Protein AF-A0A662N6S8-F1 (afdb_monomer_lite)

Foldseek 3Di:
DDPVVVVVVVVVVVCVVVLVVVCVVVVVVSLVVLLVVLQVQLVVCVVVVNNLSSLLSVLVSLVSVLVVLVVDPDLVSQLVSLVVLLVSLVVQCVVQDPPPDPSSVSSNVSSVCSNVVSVVSNVVSVCCVVCVVVVVD

pLDDT: mean 79.32, std 10.27, range [41.16, 92.0]

Secondary structure (DSSP, 8-state):
--HHHHHHHHHHHHHHHHHHHHHHHSTTHHHHHHHHHHHHHHHHHHHTT-HHHHHHHHHHHHHHHHHHHTT---HHHHHHHHHHHHHHHHHHHHHS-SS--HHHHHHHHHHHHHHHHHHHHHHHHHHHHH-GGGG--

Radius of gyration: 17.8 Å; chains: 1; bounding box: 41×36×49 Å

Structure (mmCIF, N/CA/C/O backbone):
data_AF-A0A662N6S8-F1
#
_entry.id   AF-A0A662N6S8-F1
#
loop_
_atom_site.group_PDB
_atom_site.id
_atom_site.type_symbol
_atom_site.label_atom_id
_atom_site.label_alt_id
_atom_site.label_comp_id
_atom_site.label_asym_id
_atom_site.label_entity_id
_atom_site.label_seq_id
_atom_site.pdbx_PD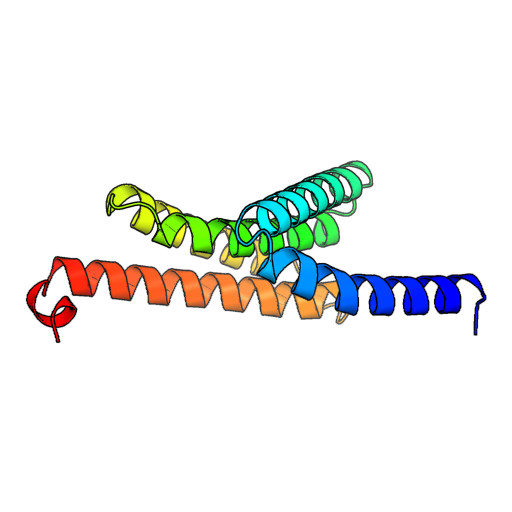B_ins_code
_atom_site.Cartn_x
_atom_site.Cartn_y
_atom_site.Cartn_z
_atom_site.occupancy
_atom_site.B_iso_or_equiv
_atom_site.auth_seq_id
_atom_site.auth_comp_id
_atom_site.auth_asym_id
_atom_site.auth_atom_id
_atom_site.pdbx_PDB_model_num
ATOM 1 N N . MET A 1 1 ? 22.923 16.941 -15.638 1.00 55.00 1 MET A N 1
ATOM 2 C CA . MET A 1 1 ? 21.608 16.570 -15.076 1.00 55.00 1 MET A CA 1
ATOM 3 C C . MET A 1 1 ? 20.595 16.820 -16.173 1.00 55.00 1 MET A C 1
ATOM 5 O O . MET A 1 1 ? 20.595 17.916 -16.716 1.00 55.00 1 MET A O 1
ATOM 9 N N . ASP A 1 2 ? 19.865 15.791 -16.589 1.00 77.75 2 ASP A N 1
ATOM 10 C CA . ASP A 1 2 ? 18.963 15.858 -17.742 1.00 77.75 2 ASP A CA 1
ATOM 11 C C . ASP A 1 2 ? 17.835 16.876 -17.490 1.00 77.75 2 ASP A C 1
ATOM 13 O O . ASP A 1 2 ? 17.310 16.941 -16.374 1.00 77.75 2 ASP A O 1
ATOM 17 N N . ILE A 1 3 ? 17.462 17.687 -18.485 1.00 80.75 3 ILE A N 1
ATOM 18 C CA . ILE A 1 3 ? 16.492 18.787 -18.296 1.00 80.75 3 ILE A CA 1
ATOM 19 C C . ILE A 1 3 ? 15.129 18.235 -17.857 1.00 80.75 3 ILE A C 1
ATOM 21 O O . ILE A 1 3 ? 14.445 18.818 -17.017 1.00 80.75 3 ILE A O 1
ATOM 25 N N . TYR A 1 4 ? 14.794 17.041 -18.347 1.00 71.94 4 TYR A N 1
ATOM 26 C CA . TYR A 1 4 ? 13.603 16.293 -17.965 1.00 71.94 4 TYR A CA 1
ATOM 27 C C . TYR A 1 4 ? 13.634 15.862 -16.499 1.00 71.94 4 TYR A C 1
ATOM 29 O O . TYR A 1 4 ? 12.611 15.914 -15.820 1.00 71.94 4 TYR A O 1
ATOM 37 N N . PHE A 1 5 ? 14.808 15.489 -15.987 1.00 71.81 5 PHE A N 1
ATOM 38 C CA . PHE A 1 5 ? 14.981 15.112 -14.588 1.00 71.81 5 PHE A CA 1
ATOM 39 C C . PHE A 1 5 ? 14.832 16.327 -13.664 1.00 71.81 5 PHE A C 1
ATOM 41 O O . PHE A 1 5 ? 14.193 16.237 -12.619 1.00 71.81 5 PHE A O 1
ATOM 48 N N . PHE A 1 6 ? 15.354 17.488 -14.073 1.00 76.94 6 PHE A N 1
ATOM 49 C CA . PHE A 1 6 ? 15.176 18.737 -13.331 1.00 76.94 6 PHE A CA 1
ATOM 50 C C . PHE A 1 6 ? 13.704 19.171 -13.286 1.00 76.94 6 PHE A C 1
ATOM 52 O O . PHE A 1 6 ? 13.182 19.468 -12.213 1.00 76.94 6 PHE A O 1
ATOM 59 N N . VAL A 1 7 ? 13.003 19.134 -14.424 1.00 74.31 7 VAL A N 1
ATOM 60 C CA . VAL A 1 7 ? 11.568 19.457 -14.492 1.00 74.31 7 VAL A CA 1
ATOM 61 C C . VAL A 1 7 ? 10.738 18.480 -13.655 1.00 74.31 7 VAL A C 1
ATOM 63 O O . VAL A 1 7 ? 9.861 18.914 -12.909 1.00 74.31 7 VAL A O 1
ATOM 66 N N . ALA A 1 8 ? 11.036 17.179 -13.710 1.00 71.12 8 ALA A N 1
ATOM 67 C CA . ALA A 1 8 ? 10.363 16.176 -12.886 1.00 71.12 8 ALA A CA 1
ATOM 68 C C . ALA A 1 8 ? 10.575 16.423 -11.384 1.00 71.12 8 ALA A C 1
ATOM 70 O O . ALA A 1 8 ? 9.634 16.294 -10.604 1.00 71.12 8 ALA A O 1
ATOM 71 N N . LEU A 1 9 ? 11.780 16.833 -10.980 1.00 74.19 9 LEU A N 1
ATOM 72 C CA . LEU A 1 9 ? 12.100 17.145 -9.589 1.00 74.19 9 LEU A CA 1
ATOM 73 C C . LEU A 1 9 ? 11.360 18.398 -9.102 1.00 74.19 9 LEU A C 1
ATOM 75 O O . LEU A 1 9 ? 10.768 18.378 -8.025 1.00 74.19 9 LEU A O 1
ATOM 79 N N . VAL A 1 10 ? 11.313 19.460 -9.913 1.00 76.88 10 VAL A N 1
ATOM 80 C CA . VAL A 1 10 ? 10.537 20.674 -9.603 1.00 76.88 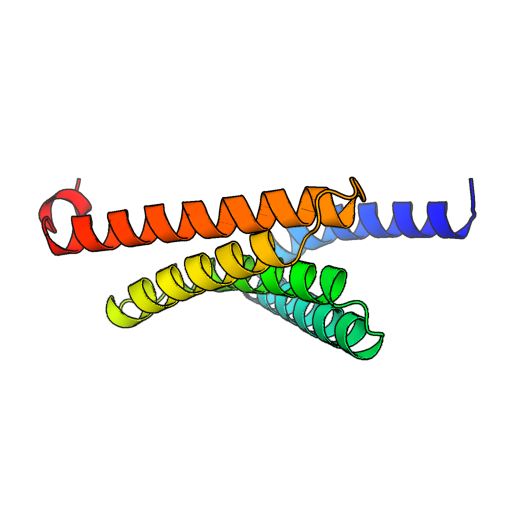10 VAL A CA 1
ATOM 81 C C . VAL A 1 10 ? 9.045 20.352 -9.491 1.00 76.88 10 VAL A C 1
ATOM 83 O O . VAL A 1 10 ? 8.391 20.790 -8.546 1.00 76.88 10 VAL A O 1
ATOM 86 N N . MET A 1 11 ? 8.511 19.534 -10.401 1.00 72.00 11 MET A N 1
ATOM 87 C CA . MET A 1 11 ? 7.123 19.071 -10.344 1.00 72.00 11 MET A CA 1
ATOM 88 C C . MET A 1 11 ? 6.850 18.234 -9.091 1.00 72.00 11 MET A C 1
ATOM 90 O O . MET A 1 11 ? 5.847 18.466 -8.424 1.00 72.00 11 MET A O 1
ATOM 94 N N . ALA A 1 12 ? 7.744 17.314 -8.722 1.00 70.75 12 ALA A N 1
ATOM 95 C CA . ALA A 1 12 ? 7.601 16.501 -7.515 1.00 70.75 12 ALA A CA 1
ATOM 96 C C . ALA A 1 12 ? 7.584 17.361 -6.241 1.00 70.75 12 ALA A C 1
ATOM 98 O O . ALA A 1 12 ? 6.754 17.134 -5.362 1.00 70.75 12 ALA A O 1
ATOM 99 N N . VAL A 1 13 ? 8.440 18.386 -6.162 1.00 73.75 13 VAL A N 1
ATOM 100 C CA . VAL A 1 13 ? 8.462 19.339 -5.040 1.00 73.75 13 VAL A CA 1
ATOM 101 C C . VAL A 1 13 ? 7.185 20.177 -5.003 1.00 73.75 13 VAL A C 1
ATOM 103 O O . VAL A 1 13 ? 6.574 20.319 -3.945 1.00 73.75 13 VAL A O 1
ATOM 106 N N . LEU A 1 14 ? 6.737 20.697 -6.149 1.00 72.44 14 LEU A N 1
ATOM 107 C CA . LEU A 1 14 ? 5.502 21.477 -6.232 1.00 72.44 14 LEU A CA 1
ATOM 108 C C . LEU A 1 14 ? 4.289 20.649 -5.809 1.00 72.44 14 LEU A C 1
ATOM 110 O O . LEU A 1 14 ? 3.501 21.118 -4.988 1.00 72.44 14 LEU A O 1
ATOM 114 N N . ILE A 1 15 ? 4.174 19.415 -6.305 1.00 72.81 15 ILE A N 1
ATOM 115 C CA . ILE A 1 15 ? 3.130 18.455 -5.926 1.00 72.81 15 ILE A CA 1
ATOM 116 C C . ILE A 1 15 ? 3.218 18.148 -4.426 1.00 72.81 15 ILE A C 1
ATOM 118 O O . ILE A 1 15 ? 2.210 18.229 -3.727 1.00 72.81 15 ILE A O 1
ATOM 122 N N . GLY A 1 16 ? 4.421 17.882 -3.910 1.00 68.88 16 GLY A N 1
ATOM 123 C CA . GLY A 1 16 ? 4.665 17.620 -2.492 1.00 68.88 16 GLY A CA 1
ATOM 124 C C . GLY A 1 16 ? 4.293 18.783 -1.567 1.00 68.88 16 GLY A C 1
ATOM 125 O O . GLY A 1 16 ? 3.945 18.546 -0.418 1.00 68.88 16 GLY A O 1
ATOM 126 N N . LEU A 1 17 ? 4.305 20.027 -2.053 1.00 73.12 17 LEU A N 1
ATOM 127 C CA . LEU A 1 17 ? 3.893 21.213 -1.290 1.00 73.12 17 LEU A CA 1
ATOM 128 C C . LEU A 1 17 ? 2.402 21.547 -1.441 1.00 73.12 17 LEU A C 1
ATOM 130 O O . LEU A 1 17 ? 1.786 22.062 -0.504 1.00 73.12 17 LEU A O 1
ATOM 134 N N . THR A 1 18 ? 1.815 21.292 -2.613 1.00 67.12 18 THR A N 1
ATOM 135 C CA . THR A 1 18 ? 0.407 21.627 -2.890 1.00 67.12 18 THR A CA 1
ATOM 136 C C . THR A 1 18 ? -0.559 20.560 -2.412 1.00 67.12 18 THR A C 1
ATOM 138 O O . THR A 1 18 ? -1.604 20.916 -1.867 1.00 67.12 18 THR A O 1
ATOM 141 N N . ILE A 1 19 ? -0.227 19.274 -2.561 1.00 66.25 19 ILE A N 1
ATOM 142 C CA . ILE A 1 19 ? -1.111 18.177 -2.153 1.00 66.25 19 ILE A CA 1
ATOM 143 C C . ILE A 1 19 ? -1.437 18.215 -0.652 1.00 66.25 19 ILE A C 1
ATOM 145 O O . ILE A 1 19 ? -2.624 18.136 -0.339 1.00 66.25 19 ILE A O 1
ATOM 149 N N . PRO A 1 20 ? -0.483 18.416 0.280 1.00 62.56 20 PRO A N 1
ATOM 150 C CA . PRO A 1 20 ? -0.799 18.475 1.708 1.00 62.56 20 PRO A CA 1
ATOM 151 C C . PRO A 1 20 ? -1.773 19.606 2.050 1.00 62.56 20 PRO A C 1
ATOM 153 O O . PRO A 1 20 ? -2.760 19.380 2.742 1.00 62.56 20 PRO A O 1
ATOM 156 N N . LYS A 1 21 ? -1.570 20.802 1.481 1.00 66.94 21 LYS A N 1
ATOM 157 C CA . LYS A 1 21 ? -2.474 21.950 1.676 1.00 66.94 21 LYS A CA 1
ATOM 158 C C . LYS A 1 21 ? -3.859 21.715 1.067 1.00 66.94 21 LYS A C 1
ATOM 160 O O . LYS A 1 21 ? -4.866 22.167 1.611 1.00 66.94 21 LYS A O 1
ATOM 165 N N . LEU A 1 22 ? -3.934 21.004 -0.060 1.00 63.16 22 LEU A N 1
ATOM 166 C CA . LEU A 1 22 ? -5.211 20.597 -0.650 1.00 63.16 22 LEU A CA 1
ATOM 167 C C . LEU A 1 22 ? -5.919 19.543 0.212 1.00 63.16 22 LEU A C 1
ATOM 169 O O . LEU A 1 22 ? -7.137 19.609 0.367 1.00 63.16 22 LEU A O 1
ATOM 173 N N . MET A 1 23 ? -5.166 18.603 0.790 1.00 63.53 23 MET A N 1
ATOM 174 C CA . MET A 1 23 ? -5.672 17.588 1.717 1.00 63.53 23 MET A CA 1
ATOM 175 C C . MET A 1 23 ? -6.135 18.200 3.043 1.00 63.53 23 MET A C 1
ATOM 177 O O . MET A 1 23 ? -7.120 17.732 3.598 1.00 63.53 23 MET A O 1
ATOM 181 N N . GLU A 1 24 ? -5.517 19.275 3.531 1.00 65.50 24 GLU A N 1
ATOM 182 C CA . GLU A 1 24 ? -6.013 20.003 4.709 1.00 65.50 24 GLU A CA 1
ATOM 183 C C . GLU A 1 24 ? -7.389 20.633 4.458 1.00 65.50 24 GLU A C 1
ATOM 185 O O . GLU A 1 24 ? -8.274 20.563 5.311 1.00 65.50 24 GLU A O 1
ATOM 190 N N . LYS A 1 25 ? -7.602 21.209 3.268 1.00 65.75 25 LYS A N 1
ATOM 191 C CA . LYS A 1 25 ? -8.857 21.894 2.920 1.00 65.75 25 LYS A CA 1
ATOM 192 C C . LYS A 1 25 ? -9.966 20.941 2.452 1.00 65.75 25 LYS A C 1
ATOM 194 O O . LYS A 1 25 ? -11.140 21.200 2.700 1.00 65.75 25 LYS A O 1
ATOM 199 N N . TYR A 1 26 ? -9.604 19.837 1.797 1.00 65.94 26 TYR A N 1
ATOM 200 C CA . TYR A 1 26 ? -10.520 18.837 1.238 1.00 65.94 26 TYR A CA 1
ATOM 201 C C . TYR A 1 26 ? -10.082 17.420 1.628 1.00 65.94 26 TYR A C 1
ATOM 203 O O . TYR A 1 26 ? -9.750 16.605 0.764 1.00 65.94 26 TYR A O 1
ATOM 211 N N . LYS A 1 27 ? -10.107 17.122 2.934 1.00 65.88 27 LYS A N 1
ATOM 212 C CA . LYS A 1 27 ? -9.586 15.881 3.545 1.00 65.88 27 LYS A CA 1
ATOM 213 C C . LYS A 1 27 ? -9.925 14.602 2.777 1.00 65.88 27 LYS A C 1
ATOM 215 O O . LYS A 1 27 ? -9.043 13.793 2.507 1.00 65.88 27 LYS A O 1
ATOM 220 N N . TYR A 1 28 ? -11.180 14.448 2.361 1.00 68.94 28 TYR A N 1
ATOM 221 C CA . TYR A 1 28 ? -11.623 13.276 1.601 1.00 68.94 28 TYR A CA 1
ATOM 222 C C . TYR A 1 28 ? -11.481 13.446 0.081 1.00 68.94 28 TYR A C 1
ATOM 224 O O . TYR A 1 28 ? -11.112 12.499 -0.607 1.00 68.94 28 TYR A O 1
ATOM 232 N N . GLY A 1 29 ? -11.707 14.653 -0.450 1.00 70.69 29 GLY A N 1
ATOM 233 C CA . GLY A 1 29 ? -11.652 14.927 -1.892 1.00 70.69 29 GLY A CA 1
ATOM 234 C C . GLY A 1 29 ? -10.246 14.800 -2.484 1.00 70.69 29 GLY A C 1
ATOM 235 O O . GLY A 1 29 ? -10.067 14.146 -3.509 1.00 70.69 29 GLY A O 1
ATOM 236 N N . GLY A 1 30 ? -9.230 15.347 -1.807 1.00 72.56 30 GLY A N 1
ATOM 237 C CA . GLY A 1 30 ? -7.832 15.204 -2.232 1.00 72.56 30 GLY A CA 1
ATOM 238 C C . GLY A 1 30 ? -7.368 13.747 -2.207 1.00 72.56 30 GLY A C 1
ATOM 239 O O . GLY A 1 30 ? -6.630 13.302 -3.081 1.00 72.56 30 GLY A O 1
ATOM 240 N N . LYS A 1 31 ? -7.876 12.968 -1.252 1.00 74.38 31 LYS A N 1
ATOM 241 C CA . LYS A 1 31 ? -7.544 11.553 -1.120 1.00 74.38 31 LYS A CA 1
ATOM 242 C C . LYS A 1 31 ? -8.193 10.688 -2.204 1.00 74.38 31 LYS A C 1
ATOM 244 O O . LYS A 1 31 ? -7.519 9.845 -2.787 1.00 74.38 31 LYS A O 1
ATOM 249 N N . ILE A 1 32 ? -9.458 10.949 -2.540 1.00 79.62 32 ILE A N 1
ATOM 250 C CA . ILE A 1 32 ? -10.139 10.306 -3.676 1.00 79.62 32 ILE A CA 1
ATOM 251 C C . ILE A 1 32 ? -9.411 10.624 -4.991 1.00 79.62 32 ILE A C 1
ATOM 253 O O . ILE A 1 32 ? -9.228 9.735 -5.820 1.00 79.62 32 ILE A O 1
ATOM 257 N N . LEU A 1 33 ? -8.936 11.863 -5.167 1.00 81.38 33 LEU A N 1
ATOM 258 C CA . LEU A 1 33 ? -8.146 12.251 -6.337 1.00 81.38 33 LEU A CA 1
ATOM 259 C C . LEU A 1 33 ? -6.839 11.446 -6.442 1.00 81.38 33 LEU A C 1
ATOM 261 O O . LEU A 1 33 ? -6.513 10.949 -7.518 1.00 81.38 33 LEU A O 1
ATOM 265 N N . ILE A 1 34 ? -6.116 11.268 -5.332 1.00 82.25 34 ILE A N 1
ATOM 266 C CA . ILE A 1 34 ? -4.904 10.431 -5.291 1.00 82.25 34 ILE A CA 1
ATOM 267 C C . ILE A 1 34 ? -5.243 8.978 -5.638 1.00 82.25 34 ILE A C 1
ATOM 269 O O . ILE A 1 34 ? -4.561 8.374 -6.461 1.00 82.25 34 ILE A O 1
ATOM 273 N N . MET A 1 35 ? -6.322 8.424 -5.081 1.00 84.50 35 MET A N 1
ATOM 274 C CA . MET A 1 35 ? -6.763 7.063 -5.405 1.00 84.50 35 MET A CA 1
ATOM 275 C C . MET A 1 35 ? -7.105 6.902 -6.893 1.00 84.50 35 MET A C 1
ATOM 277 O O . MET A 1 35 ? -6.732 5.901 -7.505 1.00 84.50 35 MET A O 1
ATOM 281 N N . LEU A 1 36 ? -7.746 7.897 -7.513 1.00 85.31 36 LEU A N 1
ATOM 282 C CA . LEU A 1 36 ? -7.991 7.910 -8.958 1.00 85.31 36 LEU A CA 1
ATOM 283 C C . LEU A 1 36 ? -6.679 7.906 -9.755 1.00 85.31 36 LEU A C 1
ATOM 285 O O . LEU A 1 36 ? -6.528 7.104 -10.675 1.00 85.31 36 LEU A O 1
ATOM 289 N N . LEU A 1 37 ? -5.704 8.739 -9.378 1.00 87.12 37 LEU A N 1
ATOM 290 C CA . LEU A 1 37 ? -4.388 8.782 -10.028 1.00 87.12 37 LEU A CA 1
ATOM 291 C C . LEU A 1 37 ? -3.624 7.458 -9.896 1.00 87.12 37 LEU A C 1
ATOM 293 O O . LEU A 1 37 ? -3.013 7.003 -10.866 1.00 87.12 37 LEU A O 1
ATOM 297 N N . LEU A 1 38 ? -3.690 6.815 -8.729 1.00 88.25 38 LEU A N 1
ATOM 298 C CA . LEU A 1 38 ? -3.091 5.500 -8.489 1.00 88.25 38 LEU A CA 1
ATOM 299 C C . LEU A 1 38 ? -3.780 4.411 -9.317 1.00 88.25 38 LEU A C 1
ATOM 301 O O . LEU A 1 38 ? -3.103 3.571 -9.904 1.00 88.25 38 LEU A O 1
ATOM 305 N N . THR A 1 39 ? -5.108 4.467 -9.434 1.00 88.69 39 THR A N 1
ATOM 306 C CA . THR A 1 39 ? -5.890 3.537 -10.264 1.00 88.69 39 THR A CA 1
ATOM 307 C C . THR A 1 39 ? -5.495 3.660 -11.736 1.00 88.69 39 THR A C 1
ATOM 309 O O . THR A 1 39 ? -5.192 2.661 -12.386 1.00 88.69 39 THR A O 1
ATOM 312 N N . VAL A 1 40 ? -5.430 4.889 -12.259 1.00 89.69 40 VAL A N 1
ATOM 313 C CA . VAL A 1 40 ? -5.005 5.150 -13.644 1.00 89.69 40 VAL A CA 1
ATOM 314 C C . VAL A 1 40 ? -3.565 4.691 -13.870 1.00 89.69 40 VAL A C 1
ATOM 316 O O . VAL A 1 40 ? -3.286 4.044 -14.879 1.00 89.69 40 VAL A O 1
ATOM 319 N N . SER A 1 41 ? -2.665 4.968 -12.923 1.00 88.62 41 SER A N 1
ATOM 320 C CA . SER A 1 41 ? -1.267 4.524 -12.982 1.00 88.62 41 SER A CA 1
ATOM 321 C C . SER A 1 41 ? -1.166 3.000 -13.013 1.00 88.62 41 SER A C 1
ATOM 323 O O . SER A 1 41 ? -0.526 2.452 -13.908 1.00 88.62 41 SER A O 1
ATOM 325 N N . SER A 1 42 ? -1.858 2.302 -12.110 1.00 89.38 42 SER A N 1
ATOM 326 C CA . SER A 1 42 ? -1.870 0.836 -12.062 1.00 89.38 42 SER A CA 1
ATOM 327 C C . SER A 1 42 ? -2.345 0.230 -13.391 1.00 89.38 42 SER A C 1
ATOM 329 O O . SER A 1 42 ? -1.651 -0.604 -13.974 1.00 89.38 42 SER A O 1
ATOM 331 N N . ILE A 1 43 ? -3.454 0.731 -13.949 1.00 90.69 43 ILE A N 1
ATOM 332 C CA . ILE A 1 43 ? -3.986 0.278 -15.247 1.00 90.69 43 ILE A CA 1
ATOM 333 C C . ILE A 1 43 ? -3.004 0.564 -16.392 1.00 90.69 43 ILE A C 1
ATOM 335 O O . ILE A 1 43 ? -2.853 -0.249 -17.308 1.00 90.69 43 ILE A O 1
ATOM 339 N N . TYR A 1 44 ? -2.336 1.718 -16.367 1.00 92.00 44 TYR A N 1
ATOM 340 C CA . TYR A 1 44 ? -1.367 2.098 -17.390 1.00 92.00 44 TYR A CA 1
ATOM 341 C C . TYR A 1 44 ? -0.154 1.162 -17.414 1.00 92.00 44 TYR A C 1
ATOM 343 O O . TYR A 1 44 ? 0.211 0.669 -18.483 1.00 92.00 44 TYR 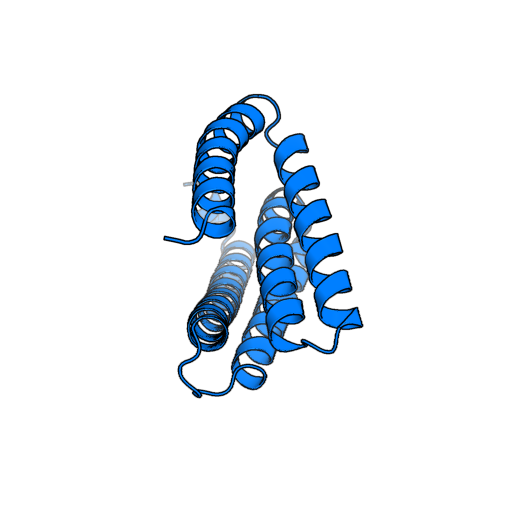A O 1
ATOM 351 N N . TYR A 1 45 ? 0.441 0.876 -16.252 1.00 89.31 45 TYR A N 1
ATOM 352 C CA . TYR A 1 45 ? 1.566 -0.059 -16.153 1.00 89.31 45 TYR A CA 1
ATOM 353 C C . TYR A 1 45 ? 1.148 -1.492 -16.492 1.00 89.31 45 TYR A C 1
ATOM 355 O O . TYR A 1 45 ? 1.874 -2.182 -17.210 1.00 89.31 45 TYR A O 1
ATOM 363 N N . TRP A 1 46 ? -0.067 -1.896 -16.105 1.00 90.06 46 TRP A N 1
ATOM 364 C CA . TRP A 1 46 ? -0.626 -3.193 -16.480 1.00 90.06 46 TRP A CA 1
ATOM 365 C C . TRP A 1 46 ? -0.726 -3.347 -18.001 1.00 90.06 46 TRP A C 1
ATOM 367 O O . TRP A 1 46 ? -0.249 -4.330 -18.564 1.00 90.06 46 TRP A O 1
ATOM 377 N N . LYS A 1 47 ? -1.276 -2.341 -18.696 1.00 91.00 47 LYS A N 1
ATOM 378 C CA . LYS A 1 47 ? -1.362 -2.333 -20.168 1.00 91.00 47 LYS A CA 1
ATOM 379 C C . LYS A 1 47 ? 0.002 -2.378 -20.857 1.00 91.00 47 LYS A C 1
ATOM 381 O O . LYS A 1 47 ? 0.088 -2.870 -21.977 1.00 91.00 47 LYS A O 1
ATOM 386 N N . LYS A 1 48 ? 1.051 -1.865 -20.214 1.00 90.50 48 LYS A N 1
ATOM 387 C CA . LYS A 1 48 ? 2.430 -1.926 -20.719 1.00 90.50 48 LYS A CA 1
ATOM 388 C C . LYS A 1 48 ? 3.128 -3.263 -20.457 1.00 90.50 48 LYS A C 1
ATOM 390 O O . LYS A 1 48 ? 4.252 -3.437 -20.916 1.00 90.50 48 LYS A O 1
ATOM 395 N N . GLY A 1 49 ? 2.487 -4.186 -19.740 1.00 88.06 49 GLY A N 1
ATOM 396 C CA . GLY A 1 49 ? 3.077 -5.464 -19.344 1.00 88.06 49 GLY A CA 1
ATOM 397 C C . GLY A 1 49 ? 4.031 -5.365 -18.150 1.00 88.06 49 GLY A C 1
ATOM 398 O O . GLY A 1 49 ? 4.657 -6.360 -17.795 1.00 88.06 49 GLY A O 1
ATOM 399 N N . ASP A 1 50 ? 4.135 -4.198 -17.505 1.00 87.62 50 ASP A N 1
ATOM 400 C CA . ASP A 1 50 ? 4.930 -4.022 -16.288 1.00 87.62 50 ASP A CA 1
ATOM 401 C C . ASP A 1 50 ? 4.078 -4.354 -15.058 1.00 87.62 50 ASP A C 1
ATOM 403 O O . ASP A 1 50 ? 3.523 -3.484 -14.380 1.00 87.62 50 ASP A O 1
ATOM 407 N N . VAL A 1 51 ? 3.943 -5.658 -14.812 1.00 86.88 51 VAL A N 1
ATOM 408 C CA . VAL A 1 51 ? 3.101 -6.214 -13.745 1.00 86.88 51 VAL A CA 1
ATOM 409 C C . VAL A 1 51 ? 3.581 -5.774 -12.360 1.00 86.88 51 VAL A C 1
ATOM 411 O O . VAL A 1 51 ? 2.755 -5.517 -11.489 1.00 86.88 51 VAL A O 1
ATOM 414 N N . LYS A 1 52 ? 4.897 -5.627 -12.160 1.00 87.00 52 LYS A N 1
ATOM 415 C CA . LYS A 1 52 ? 5.482 -5.234 -10.871 1.00 87.00 52 LYS A CA 1
ATOM 416 C C . LYS A 1 52 ? 5.113 -3.803 -10.507 1.00 87.00 52 LYS A C 1
ATOM 418 O O . LYS A 1 52 ? 4.565 -3.565 -9.436 1.00 87.00 52 LYS A O 1
ATOM 423 N N . SER A 1 53 ? 5.343 -2.858 -11.418 1.00 85.94 53 SER A N 1
ATOM 424 C CA . SER A 1 53 ? 4.956 -1.464 -11.183 1.00 85.94 53 SER A CA 1
ATOM 425 C C . SER A 1 53 ? 3.438 -1.329 -11.049 1.00 85.94 53 SER A C 1
ATOM 427 O O . SER A 1 53 ? 2.957 -0.607 -10.178 1.00 85.94 53 SER A O 1
ATOM 429 N N . ALA A 1 54 ? 2.666 -2.057 -11.864 1.00 87.31 54 ALA A N 1
ATOM 430 C CA . ALA A 1 54 ? 1.207 -2.061 -11.774 1.00 87.31 54 ALA A CA 1
ATOM 431 C C . ALA A 1 54 ? 0.706 -2.526 -10.399 1.00 87.31 54 ALA A C 1
ATOM 433 O O . ALA A 1 54 ? -0.210 -1.909 -9.843 1.00 87.31 54 ALA A O 1
ATOM 434 N N . PHE A 1 55 ? 1.321 -3.580 -9.856 1.00 88.25 55 PHE A N 1
ATOM 435 C CA . PHE A 1 55 ? 0.999 -4.114 -8.540 1.00 88.25 55 PHE A CA 1
ATOM 436 C C . PHE A 1 55 ? 1.405 -3.151 -7.422 1.00 88.25 55 PHE A C 1
ATOM 438 O O . PHE A 1 55 ? 0.603 -2.917 -6.528 1.00 88.25 55 PHE A O 1
ATOM 445 N N . LEU A 1 56 ? 2.557 -2.484 -7.525 1.00 87.50 56 LEU A N 1
ATOM 446 C CA . LEU A 1 56 ? 2.989 -1.485 -6.540 1.00 87.50 56 LEU A CA 1
ATOM 447 C C . LEU A 1 56 ? 1.974 -0.341 -6.406 1.00 87.50 56 LEU A C 1
ATOM 449 O O . LEU A 1 56 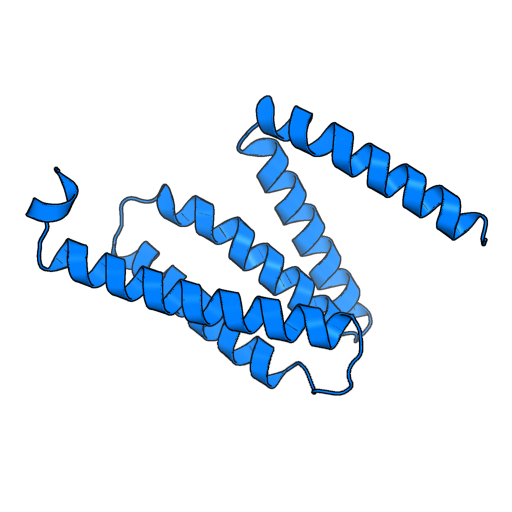? 1.587 0.043 -5.303 1.00 87.50 56 LEU A O 1
ATOM 453 N N . PHE A 1 57 ? 1.490 0.193 -7.531 1.00 87.62 57 PHE A N 1
ATOM 454 C CA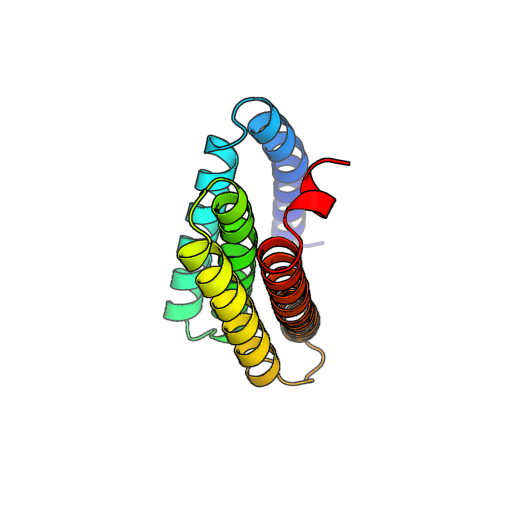 . PHE A 1 57 ? 0.450 1.227 -7.501 1.00 87.62 57 PHE A CA 1
ATOM 455 C C . PHE A 1 57 ? -0.876 0.704 -6.946 1.00 87.62 57 PHE A C 1
ATOM 457 O O . PHE A 1 57 ? -1.587 1.443 -6.261 1.00 87.62 57 PHE A O 1
ATOM 464 N N . PHE A 1 58 ? -1.200 -0.561 -7.211 1.00 87.38 58 PHE A N 1
ATOM 465 C CA . PHE A 1 58 ? -2.371 -1.217 -6.642 1.00 87.38 58 PHE A CA 1
ATOM 466 C C . PHE A 1 58 ? -2.244 -1.405 -5.120 1.00 87.38 58 PHE A C 1
ATOM 468 O O . PHE A 1 58 ? -3.192 -1.131 -4.392 1.00 87.38 58 PHE A O 1
ATOM 475 N N . GLU A 1 59 ? -1.073 -1.775 -4.609 1.00 87.44 59 GLU A N 1
ATOM 476 C CA . GLU A 1 59 ? -0.802 -1.890 -3.172 1.00 87.44 59 GLU A CA 1
ATOM 477 C C . GLU A 1 59 ? -0.989 -0.556 -2.446 1.00 87.44 59 GLU A C 1
ATOM 479 O O . GLU A 1 59 ? -1.672 -0.488 -1.422 1.00 87.44 59 GLU A O 1
ATOM 484 N N . ILE A 1 60 ? -0.455 0.529 -3.014 1.00 86.94 60 ILE A N 1
ATOM 485 C CA . ILE A 1 60 ? -0.622 1.882 -2.466 1.00 86.94 60 ILE A CA 1
ATOM 486 C C . ILE A 1 60 ? -2.102 2.300 -2.499 1.00 86.94 60 ILE A C 1
ATOM 488 O O . ILE A 1 60 ? -2.593 2.942 -1.564 1.00 86.94 60 ILE A O 1
ATOM 492 N N . LEU A 1 61 ? -2.836 1.923 -3.552 1.00 88.19 61 LEU A N 1
ATOM 493 C CA . LEU A 1 61 ? -4.273 2.171 -3.665 1.00 88.19 61 LEU A CA 1
ATOM 494 C C . LEU A 1 61 ? -5.056 1.443 -2.564 1.00 88.19 61 LEU A C 1
ATOM 496 O O . LEU A 1 61 ? -5.888 2.065 -1.901 1.00 88.19 61 LEU A O 1
ATOM 500 N N . VAL A 1 62 ? -4.777 0.154 -2.353 1.00 88.00 62 VAL A N 1
ATOM 501 C CA . VAL A 1 62 ? -5.419 -0.669 -1.316 1.00 88.00 62 VAL A CA 1
ATOM 502 C C . VAL A 1 62 ? -5.120 -0.108 0.074 1.00 88.00 62 VAL A C 1
ATOM 504 O O . VAL A 1 62 ? -6.049 0.079 0.859 1.00 88.00 62 VAL A O 1
ATOM 507 N N . TRP A 1 63 ? -3.861 0.250 0.351 1.00 87.44 63 TRP A N 1
ATOM 508 C CA . TRP A 1 63 ? -3.468 0.915 1.598 1.00 87.44 63 TRP A CA 1
ATOM 509 C C . TRP A 1 63 ? -4.283 2.193 1.833 1.00 87.44 63 TRP A C 1
ATOM 511 O O . TRP A 1 63 ? -4.896 2.386 2.882 1.00 87.44 63 TRP A O 1
ATOM 521 N N . SER A 1 64 ? -4.337 3.060 0.821 1.00 83.69 64 SER A N 1
ATOM 522 C CA . SER A 1 64 ? -5.034 4.348 0.899 1.00 83.69 64 SER A CA 1
ATOM 523 C C . SER A 1 64 ? -6.543 4.184 1.107 1.00 83.69 64 SER A C 1
ATOM 525 O O . SER A 1 64 ? -7.163 4.974 1.830 1.00 83.69 64 SER A O 1
ATOM 527 N N . GLY A 1 65 ? -7.130 3.157 0.485 1.00 82.50 65 GLY A N 1
ATOM 528 C CA . GLY A 1 65 ? -8.536 2.789 0.624 1.00 82.50 65 GLY A CA 1
ATOM 529 C C . GLY A 1 65 ? -8.880 2.251 2.011 1.00 82.50 65 GLY A C 1
ATOM 530 O O . GLY A 1 65 ? -9.968 2.514 2.519 1.00 82.50 65 GLY A O 1
ATOM 531 N N . PHE A 1 66 ? -7.944 1.564 2.663 1.00 82.44 66 PHE A N 1
ATOM 532 C CA . PHE A 1 66 ? -8.182 0.928 3.953 1.00 82.44 66 PHE A CA 1
ATOM 533 C C . PHE A 1 66 ? -8.538 1.909 5.074 1.00 82.44 66 PHE A C 1
ATOM 535 O O . PHE A 1 66 ? -9.399 1.637 5.903 1.00 82.44 66 PHE A O 1
ATOM 542 N N . GLU A 1 67 ? -7.958 3.103 5.072 1.00 76.06 67 GLU A N 1
ATOM 543 C CA . GLU A 1 67 ? -8.325 4.160 6.022 1.00 76.06 67 GLU A CA 1
ATOM 544 C C . GLU A 1 67 ? -9.817 4.556 5.949 1.00 76.06 67 GLU A C 1
ATOM 546 O O . GLU A 1 67 ? -10.375 5.011 6.945 1.00 76.06 67 GLU A O 1
ATOM 551 N N . PHE A 1 68 ? -10.491 4.369 4.804 1.00 77.56 68 PHE A N 1
ATOM 552 C CA . PHE A 1 68 ? -11.940 4.592 4.700 1.00 77.56 68 PHE A CA 1
ATOM 553 C C . PHE A 1 68 ? -12.753 3.461 5.335 1.00 77.56 68 PHE A C 1
ATOM 555 O O . PHE A 1 68 ? -13.882 3.688 5.758 1.00 77.56 68 PHE A O 1
ATOM 562 N N . VAL A 1 69 ? -12.181 2.263 5.468 1.00 77.69 69 VAL A N 1
ATOM 563 C CA . VAL A 1 69 ? -12.821 1.134 6.157 1.00 77.69 69 VAL A CA 1
ATOM 564 C C . VAL A 1 69 ? -12.984 1.425 7.650 1.00 77.69 69 VAL A C 1
ATOM 566 O O . VAL A 1 69 ? -13.955 0.985 8.261 1.00 77.69 69 VAL A O 1
ATOM 569 N N . GLY A 1 70 ? -12.093 2.238 8.229 1.00 67.44 70 GLY A N 1
ATOM 570 C CA . GLY A 1 70 ? -12.240 2.737 9.598 1.00 67.44 70 GLY A CA 1
ATOM 571 C C . GLY A 1 70 ? -13.513 3.564 9.827 1.00 67.44 70 GLY A C 1
ATOM 572 O O . GLY A 1 70 ? -13.995 3.607 10.954 1.00 67.44 70 GLY A O 1
ATOM 573 N N . LEU A 1 71 ? -14.079 4.169 8.774 1.00 69.25 71 LEU A N 1
ATOM 574 C CA . LEU A 1 71 ? -15.319 4.956 8.839 1.00 69.25 71 LEU A CA 1
ATOM 575 C C . LEU A 1 71 ? -16.589 4.098 8.766 1.00 69.25 71 LEU A C 1
ATOM 577 O O . LEU A 1 71 ? -17.679 4.610 8.998 1.00 69.25 71 LEU A O 1
ATOM 581 N N . LEU A 1 72 ? -16.468 2.817 8.413 1.00 74.44 72 LEU A N 1
ATOM 582 C CA . LEU A 1 72 ? -17.600 1.898 8.358 1.00 74.44 72 LEU A CA 1
ATOM 583 C C . LEU A 1 72 ? -17.840 1.306 9.749 1.00 74.44 72 LEU A C 1
ATOM 585 O O . LEU A 1 72 ? -16.891 1.018 10.471 1.00 74.44 72 LEU A O 1
ATOM 589 N N . GLU A 1 73 ? -19.093 1.097 10.143 1.00 65.62 73 GLU A N 1
ATOM 590 C CA . GLU A 1 73 ? -19.417 0.512 11.456 1.00 65.62 73 GLU A CA 1
ATOM 591 C C . GLU A 1 73 ? -19.412 -1.025 11.430 1.00 65.62 73 GLU A C 1
ATOM 593 O O . GLU A 1 73 ? -19.184 -1.680 12.447 1.00 65.62 73 GLU A O 1
ATOM 598 N N . GLU A 1 74 ? -19.582 -1.627 10.253 1.00 80.19 74 GLU A N 1
ATOM 599 C CA . GLU A 1 74 ? -19.773 -3.068 10.121 1.00 80.19 74 GLU A CA 1
ATOM 600 C C . GLU A 1 74 ? -18.479 -3.870 10.316 1.00 80.19 74 GLU A C 1
ATOM 602 O O . GLU A 1 74 ? -17.557 -3.854 9.496 1.00 80.19 74 GLU A O 1
ATOM 607 N N . TRP A 1 75 ? -18.450 -4.676 11.380 1.00 76.06 75 TRP A N 1
ATOM 608 C CA . TRP A 1 75 ? -17.344 -5.590 11.691 1.00 76.06 75 TRP A CA 1
ATOM 609 C C . TRP A 1 75 ? -17.026 -6.572 10.549 1.00 76.06 75 TRP A C 1
ATOM 611 O O . TRP A 1 75 ? -15.860 -6.897 10.304 1.00 76.06 75 TRP A O 1
ATOM 621 N N . GLY A 1 76 ? -18.051 -7.027 9.819 1.00 78.31 76 GLY A N 1
ATOM 622 C CA . GLY A 1 76 ? -17.890 -7.898 8.650 1.00 78.31 76 GLY A CA 1
ATOM 623 C C . GLY A 1 76 ? -17.044 -7.252 7.552 1.00 78.31 76 GLY A C 1
ATOM 624 O O . GLY A 1 76 ? -16.123 -7.877 7.034 1.00 78.31 76 GLY A O 1
ATOM 625 N N . ILE A 1 77 ? -17.277 -5.970 7.264 1.00 81.12 77 ILE A N 1
ATOM 626 C CA . ILE A 1 77 ? -16.512 -5.237 6.251 1.00 81.12 77 ILE A CA 1
ATOM 627 C C . ILE A 1 77 ? -15.083 -4.969 6.737 1.00 81.12 77 ILE A C 1
ATOM 629 O O . ILE A 1 77 ? -14.133 -5.147 5.975 1.00 81.12 77 ILE A O 1
ATOM 633 N N . LYS A 1 78 ? -14.902 -4.617 8.017 1.00 83.12 78 LYS A N 1
ATOM 634 C CA . LYS A 1 78 ? -13.568 -4.392 8.605 1.00 83.12 78 LYS A CA 1
ATOM 635 C C . LYS A 1 78 ? -12.692 -5.644 8.553 1.00 83.12 78 LYS A C 1
ATOM 637 O O . LYS A 1 78 ? -11.528 -5.574 8.166 1.00 83.12 78 LYS A O 1
ATOM 642 N N . SER A 1 79 ? -13.255 -6.794 8.918 1.00 83.81 79 SER A N 1
ATOM 643 C CA . SER A 1 79 ? -12.544 -8.077 8.870 1.00 83.81 79 SER A CA 1
ATOM 644 C C . SER A 1 79 ? -12.237 -8.509 7.436 1.00 83.81 79 SER A C 1
ATOM 646 O O . SER A 1 79 ? -11.106 -8.908 7.162 1.00 83.81 79 SER A O 1
ATOM 648 N N . LEU A 1 80 ? -13.184 -8.350 6.505 1.00 86.44 80 LEU A N 1
ATOM 649 C CA . LEU A 1 80 ? -12.953 -8.613 5.083 1.00 86.44 80 LEU A CA 1
ATOM 650 C C . LEU A 1 80 ? -11.818 -7.741 4.533 1.00 86.44 80 LEU A C 1
ATOM 652 O O . LEU A 1 80 ? -10.923 -8.246 3.864 1.00 86.44 80 LEU A O 1
ATOM 656 N N . ALA A 1 81 ? -11.810 -6.448 4.852 1.00 84.88 81 ALA A N 1
ATOM 657 C CA . ALA A 1 81 ? -10.756 -5.542 4.418 1.00 84.88 81 ALA A CA 1
ATOM 658 C C . ALA A 1 81 ? -9.383 -5.935 4.981 1.00 84.88 81 ALA A C 1
ATOM 660 O O . ALA A 1 81 ? -8.384 -5.864 4.270 1.00 84.88 81 ALA A O 1
ATOM 661 N N . ALA A 1 82 ? -9.326 -6.387 6.236 1.00 86.06 82 ALA A N 1
ATOM 662 C CA . ALA A 1 82 ? -8.094 -6.886 6.840 1.00 86.06 82 ALA A CA 1
ATOM 663 C C . ALA A 1 82 ? -7.570 -8.127 6.101 1.00 86.06 82 ALA A C 1
ATOM 665 O O . ALA A 1 82 ? -6.381 -8.230 5.813 1.00 86.06 82 ALA A O 1
ATOM 666 N N . VAL A 1 83 ? -8.471 -9.044 5.735 1.00 89.00 83 VAL A N 1
ATOM 667 C CA . VAL A 1 83 ? -8.141 -10.220 4.917 1.00 89.00 83 VAL A CA 1
ATOM 668 C C . VAL A 1 83 ? -7.648 -9.803 3.531 1.00 89.00 83 VAL A C 1
ATOM 670 O O . VAL A 1 83 ? -6.676 -10.373 3.042 1.00 89.00 83 VAL A O 1
ATOM 673 N N . VAL A 1 84 ? -8.255 -8.784 2.916 1.00 89.81 84 VAL A N 1
ATOM 674 C CA . VAL A 1 84 ? -7.787 -8.227 1.638 1.00 89.81 84 VAL A CA 1
ATOM 675 C C . VAL A 1 84 ? -6.371 -7.666 1.773 1.00 89.81 84 VAL A C 1
ATOM 677 O O . VAL A 1 84 ? -5.536 -7.984 0.933 1.00 89.81 84 VAL A O 1
ATOM 680 N N . LEU A 1 85 ? -6.053 -6.912 2.831 1.00 89.31 85 LEU A N 1
ATOM 681 C CA . LEU A 1 85 ? -4.685 -6.428 3.071 1.00 89.31 85 LEU A CA 1
ATOM 682 C C . LEU A 1 85 ? -3.675 -7.576 3.178 1.00 89.31 85 LEU A C 1
ATOM 684 O O . LEU A 1 85 ? -2.612 -7.515 2.564 1.00 89.31 85 LEU A O 1
ATOM 688 N N . ILE A 1 86 ? -4.021 -8.631 3.924 1.00 89.25 86 ILE A N 1
ATOM 689 C CA . ILE A 1 86 ? -3.173 -9.819 4.079 1.00 89.25 86 ILE A CA 1
ATOM 690 C C . ILE A 1 86 ? -2.959 -10.502 2.728 1.00 89.25 86 ILE A C 1
ATOM 692 O O . ILE A 1 86 ? -1.825 -10.820 2.373 1.00 89.25 86 ILE A O 1
ATOM 696 N N . ALA A 1 87 ? -4.031 -10.716 1.964 1.00 89.31 87 ALA A N 1
ATOM 697 C CA . ALA A 1 87 ? -3.960 -11.358 0.659 1.00 89.31 87 ALA A CA 1
ATOM 698 C C . ALA A 1 87 ? -3.105 -10.542 -0.318 1.00 89.31 87 ALA A C 1
ATOM 700 O O . ALA A 1 87 ? -2.210 -11.092 -0.952 1.00 89.31 87 ALA A O 1
ATOM 701 N N . VAL A 1 88 ? -3.329 -9.228 -0.390 1.00 90.81 88 VAL A N 1
ATOM 702 C CA . VAL A 1 88 ? -2.573 -8.320 -1.261 1.00 90.81 88 VAL A CA 1
ATOM 703 C C . VAL A 1 88 ? -1.098 -8.280 -0.863 1.00 90.81 88 VAL A C 1
ATOM 705 O O . VAL A 1 88 ? -0.244 -8.464 -1.724 1.00 90.81 88 VAL A O 1
ATOM 708 N N . GLY A 1 89 ? -0.788 -8.140 0.428 1.00 88.12 89 GLY A N 1
ATOM 709 C CA . GLY A 1 89 ? 0.594 -8.154 0.911 1.00 88.12 89 GLY A CA 1
ATOM 710 C C . GLY A 1 89 ? 1.296 -9.495 0.676 1.00 88.12 89 GLY A C 1
ATOM 711 O O . GLY A 1 89 ? 2.453 -9.537 0.271 1.00 88.12 89 GLY A O 1
ATOM 712 N N . THR A 1 90 ? 0.593 -10.615 0.844 1.00 88.56 90 THR A N 1
ATOM 713 C CA . THR A 1 90 ? 1.169 -11.944 0.574 1.00 88.56 90 THR A CA 1
ATOM 714 C C . THR A 1 90 ? 1.447 -12.133 -0.917 1.00 88.56 90 THR A C 1
ATOM 716 O O . THR A 1 90 ? 2.526 -12.591 -1.288 1.00 88.56 90 THR A O 1
ATOM 719 N N . LEU A 1 91 ? 0.507 -11.730 -1.779 1.00 87.75 91 LEU A N 1
ATOM 720 C CA . LEU A 1 91 ? 0.677 -11.777 -3.232 1.00 87.75 91 LEU A CA 1
ATOM 721 C C . LEU A 1 91 ? 1.838 -10.889 -3.693 1.00 87.75 91 LEU A C 1
ATOM 723 O O . LEU A 1 91 ? 2.623 -11.316 -4.536 1.00 87.75 91 LEU A O 1
ATOM 727 N N . GLY A 1 92 ? 2.000 -9.706 -3.101 1.00 84.56 92 GLY A N 1
ATOM 728 C CA . GLY A 1 92 ? 3.113 -8.811 -3.406 1.00 84.56 92 GLY A CA 1
ATOM 729 C C . GLY A 1 92 ? 4.473 -9.424 -3.094 1.00 84.56 92 GLY A C 1
ATOM 730 O O . GLY A 1 92 ? 5.337 -9.462 -3.967 1.00 84.56 92 GLY A O 1
ATOM 731 N N . ILE A 1 93 ? 4.635 -10.037 -1.914 1.00 84.88 93 ILE A N 1
ATOM 732 C CA . ILE A 1 93 ? 5.878 -10.742 -1.550 1.00 84.88 93 ILE A CA 1
ATOM 733 C C . ILE A 1 93 ? 6.221 -11.834 -2.573 1.00 84.88 93 ILE A C 1
ATOM 735 O O . ILE A 1 93 ? 7.391 -12.031 -2.887 1.00 84.88 93 ILE A O 1
ATOM 739 N N . THR A 1 94 ? 5.218 -12.532 -3.115 1.00 83.62 94 THR A N 1
ATOM 740 C CA . THR A 1 94 ? 5.447 -13.565 -4.142 1.00 83.62 94 THR A CA 1
ATOM 741 C C . THR A 1 94 ? 5.724 -13.007 -5.538 1.00 83.62 94 THR A C 1
ATOM 743 O O . THR A 1 94 ? 6.261 -13.721 -6.381 1.00 83.62 94 THR A O 1
ATOM 746 N N . LEU A 1 95 ? 5.350 -11.753 -5.800 1.00 83.69 95 LEU A N 1
ATOM 747 C CA . LEU A 1 95 ? 5.476 -11.110 -7.106 1.00 83.69 95 L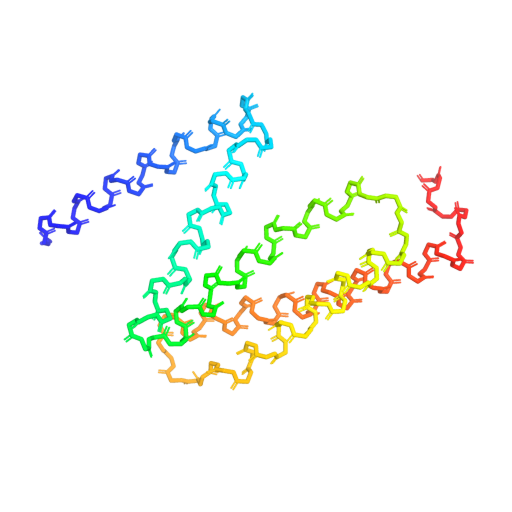EU A CA 1
ATOM 748 C C . LEU A 1 95 ? 6.841 -10.426 -7.295 1.00 83.69 95 LEU A C 1
ATOM 750 O O . LEU A 1 95 ? 7.374 -10.384 -8.409 1.00 83.69 95 LEU A O 1
ATOM 754 N N . TYR A 1 96 ? 7.404 -9.863 -6.226 1.00 81.44 96 TYR A N 1
ATOM 755 C CA . TYR A 1 96 ? 8.682 -9.158 -6.280 1.00 81.44 96 TYR A CA 1
ATOM 756 C C . TYR A 1 96 ? 9.854 -10.119 -6.042 1.00 81.44 96 TYR A C 1
ATOM 758 O O . TYR A 1 96 ? 10.091 -10.595 -4.936 1.00 81.44 96 TYR A O 1
ATOM 766 N N . ASP A 1 97 ? 10.629 -10.377 -7.095 1.00 68.69 97 ASP A N 1
ATOM 767 C CA . ASP A 1 97 ? 11.918 -11.069 -6.987 1.00 68.69 97 ASP A CA 1
ATOM 768 C C . ASP A 1 97 ? 12.958 -10.196 -6.260 1.00 68.69 97 ASP A C 1
ATOM 770 O O . ASP A 1 97 ? 13.053 -8.996 -6.515 1.00 68.69 97 ASP A O 1
ATOM 774 N N . PHE A 1 98 ? 13.860 -10.805 -5.481 1.00 63.06 98 PHE A N 1
ATOM 775 C CA . PHE A 1 98 ? 15.003 -10.140 -4.823 1.00 63.06 98 PHE A CA 1
ATOM 776 C C . PHE A 1 98 ? 16.110 -9.668 -5.794 1.00 63.06 98 PHE A C 1
ATOM 778 O O . PHE A 1 98 ? 17.295 -9.680 -5.464 1.00 63.06 98 PHE A O 1
ATOM 785 N N . ARG A 1 99 ? 15.764 -9.216 -7.006 1.00 60.19 99 ARG A N 1
ATOM 786 C CA . ARG A 1 99 ? 16.727 -8.699 -7.996 1.00 60.19 99 ARG A CA 1
ATOM 787 C C . ARG A 1 99 ? 17.284 -7.308 -7.653 1.00 60.19 99 ARG A C 1
ATOM 789 O O . ARG A 1 99 ? 17.976 -6.726 -8.482 1.00 60.19 99 ARG A O 1
ATOM 796 N N . LEU A 1 100 ? 17.030 -6.789 -6.445 1.00 63.44 100 LEU A N 1
ATOM 797 C CA . LEU A 1 100 ? 17.563 -5.519 -5.922 1.00 63.44 100 LEU A CA 1
ATOM 798 C C . LEU A 1 100 ? 17.239 -4.283 -6.787 1.00 63.44 100 LEU A C 1
ATOM 800 O O . LEU A 1 100 ? 17.901 -3.253 -6.660 1.00 63.44 100 LEU A O 1
ATOM 804 N N . THR A 1 101 ? 16.214 -4.331 -7.649 1.00 77.38 101 THR A N 1
ATOM 805 C CA . THR A 1 101 ? 15.732 -3.103 -8.298 1.00 77.38 101 THR A CA 1
ATOM 806 C C . THR A 1 101 ? 14.975 -2.243 -7.288 1.00 77.38 101 THR A C 1
ATOM 808 O O . THR A 1 101 ? 14.394 -2.754 -6.332 1.00 77.38 101 THR A O 1
ATOM 811 N N . LEU A 1 102 ? 14.972 -0.921 -7.484 1.00 73.06 102 LEU A N 1
ATOM 812 C CA . LEU A 1 102 ? 14.324 0.013 -6.554 1.00 73.06 102 LEU A CA 1
ATOM 813 C C . LEU A 1 102 ? 12.829 -0.321 -6.377 1.00 73.06 102 LEU A C 1
ATOM 815 O O . LEU A 1 102 ? 12.326 -0.288 -5.260 1.00 73.06 102 LEU A O 1
ATOM 819 N N . VAL A 1 103 ? 12.154 -0.737 -7.454 1.00 78.69 103 VAL A N 1
ATOM 820 C CA . VAL A 1 103 ? 10.753 -1.194 -7.435 1.00 78.69 103 VAL A CA 1
ATOM 821 C C . VAL A 1 103 ? 10.589 -2.494 -6.648 1.00 78.69 103 VAL A C 1
ATOM 823 O O . VAL A 1 103 ? 9.643 -2.599 -5.880 1.00 78.69 103 VAL A O 1
ATOM 826 N N . ASP A 1 104 ? 11.510 -3.452 -6.781 1.00 78.62 104 ASP A N 1
ATOM 827 C CA . ASP A 1 104 ? 11.449 -4.709 -6.024 1.00 78.62 104 ASP A CA 1
ATOM 828 C C . ASP A 1 104 ? 11.649 -4.469 -4.522 1.00 78.62 104 ASP A C 1
ATOM 830 O O . ASP A 1 104 ? 10.905 -5.005 -3.708 1.00 78.62 104 ASP A O 1
ATOM 834 N N . VAL A 1 105 ? 12.618 -3.630 -4.137 1.00 81.38 105 VAL A N 1
ATOM 835 C CA . VAL A 1 105 ? 12.874 -3.317 -2.721 1.00 81.38 105 VAL A CA 1
ATOM 836 C C . VAL A 1 105 ? 11.666 -2.614 -2.108 1.00 81.38 105 VAL A C 1
ATOM 838 O O . VAL A 1 105 ? 11.156 -3.054 -1.079 1.00 81.38 105 VAL A O 1
ATOM 841 N N . PHE A 1 106 ? 11.173 -1.551 -2.751 1.00 82.44 106 PHE A N 1
ATOM 842 C CA . PHE A 1 106 ? 9.984 -0.842 -2.273 1.00 82.44 106 PHE A CA 1
ATOM 843 C C . PHE A 1 106 ? 8.742 -1.734 -2.270 1.00 82.44 106 PHE A C 1
ATOM 845 O O . PHE A 1 106 ? 7.978 -1.682 -1.309 1.00 82.44 106 PHE A O 1
ATOM 852 N N . GLY A 1 107 ? 8.572 -2.565 -3.298 1.00 83.69 107 GLY A N 1
ATOM 853 C CA . GLY A 1 107 ? 7.501 -3.548 -3.401 1.00 83.69 107 GLY A CA 1
ATOM 854 C C . GLY A 1 107 ? 7.501 -4.498 -2.216 1.00 83.69 107 GLY A C 1
ATOM 855 O O . GLY A 1 107 ? 6.551 -4.494 -1.446 1.00 83.69 107 GLY A O 1
ATOM 856 N N . VAL A 1 108 ? 8.603 -5.215 -1.974 1.00 86.44 108 VAL A N 1
ATOM 857 C CA . VAL A 1 108 ? 8.715 -6.160 -0.849 1.00 86.44 108 VAL A CA 1
ATOM 858 C C . VAL A 1 108 ? 8.437 -5.487 0.498 1.00 86.44 108 VAL A C 1
ATOM 860 O O . VAL A 1 108 ? 7.707 -6.045 1.319 1.00 86.44 108 VAL A O 1
ATOM 863 N N . PHE A 1 109 ? 8.980 -4.287 0.736 1.00 86.94 109 PHE A N 1
ATOM 864 C CA . PHE A 1 109 ? 8.715 -3.551 1.976 1.00 86.94 109 PHE A CA 1
ATOM 865 C C . PHE A 1 109 ? 7.234 -3.184 2.124 1.00 86.94 109 PHE A C 1
ATOM 867 O O . PHE A 1 109 ? 6.660 -3.404 3.192 1.00 86.94 109 PHE A O 1
ATOM 874 N N . MET A 1 110 ? 6.607 -2.663 1.067 1.00 87.62 110 MET A N 1
ATOM 875 C CA . MET A 1 110 ? 5.185 -2.313 1.069 1.00 87.62 110 MET A CA 1
ATOM 876 C C . MET A 1 110 ? 4.300 -3.543 1.271 1.00 87.62 110 MET A C 1
ATOM 878 O O . MET A 1 110 ? 3.414 -3.517 2.125 1.00 87.62 110 MET A O 1
ATOM 882 N N . SER A 1 111 ? 4.574 -4.634 0.558 1.00 88.31 111 SER A N 1
ATOM 883 C CA . SER A 1 111 ? 3.850 -5.900 0.667 1.00 88.31 111 SER A CA 1
ATOM 884 C C . SER A 1 111 ? 3.953 -6.503 2.067 1.00 88.31 111 SER A C 1
ATOM 886 O O . SER A 1 111 ? 2.949 -6.910 2.657 1.00 88.31 111 SER A O 1
ATOM 888 N N . GLY A 1 112 ? 5.161 -6.516 2.639 1.00 87.38 112 GLY A N 1
ATOM 889 C CA . GLY A 1 112 ? 5.396 -6.977 4.005 1.00 87.38 112 GLY A CA 1
ATOM 890 C C . GLY A 1 112 ? 4.648 -6.133 5.032 1.00 87.38 112 GLY A C 1
ATOM 891 O O . GLY A 1 112 ? 3.993 -6.675 5.924 1.00 87.38 112 GLY A O 1
ATOM 892 N N . PHE A 1 113 ? 4.681 -4.809 4.876 1.00 89.06 113 PHE A N 1
ATOM 893 C CA . PHE A 1 113 ? 3.974 -3.897 5.766 1.00 89.06 113 PHE A CA 1
ATOM 894 C C . PHE A 1 113 ? 2.453 -4.065 5.672 1.00 89.06 113 PHE A C 1
ATOM 896 O O . PHE A 1 113 ? 1.798 -4.181 6.704 1.00 89.06 113 PHE A O 1
ATOM 903 N N . LEU A 1 114 ? 1.897 -4.169 4.460 1.00 88.38 114 LEU A N 1
ATOM 904 C CA . LEU A 1 114 ? 0.480 -4.460 4.208 1.00 88.38 114 LEU A CA 1
ATOM 905 C C . LEU A 1 114 ? 0.029 -5.756 4.881 1.00 88.38 114 LEU A C 1
ATOM 907 O O . LEU A 1 114 ? -0.986 -5.770 5.580 1.00 88.38 114 LEU A O 1
ATOM 911 N N . GLY A 1 115 ? 0.803 -6.828 4.703 1.00 88.00 115 GLY A N 1
ATOM 912 C CA . GLY A 1 115 ? 0.505 -8.128 5.292 1.00 88.00 115 GLY A CA 1
ATOM 913 C C . GLY A 1 115 ? 0.472 -8.067 6.818 1.00 88.00 115 GLY A C 1
ATOM 914 O O . GLY A 1 115 ? -0.530 -8.432 7.434 1.00 88.00 115 GLY A O 1
ATOM 915 N N . ILE A 1 116 ? 1.542 -7.549 7.430 1.00 90.62 116 ILE A N 1
ATOM 916 C CA . ILE A 1 116 ? 1.648 -7.414 8.891 1.00 90.62 116 ILE A CA 1
ATOM 917 C C . ILE A 1 116 ? 0.539 -6.509 9.431 1.00 90.62 116 ILE A C 1
ATOM 919 O O . ILE A 1 116 ? -0.116 -6.858 10.412 1.00 90.62 116 ILE A O 1
ATOM 923 N N . TYR A 1 117 ? 0.292 -5.371 8.782 1.00 88.19 117 TYR A N 1
ATOM 924 C CA . TYR A 1 117 ? -0.737 -4.425 9.195 1.00 88.19 117 TYR A CA 1
ATOM 925 C C . TYR A 1 117 ? -2.136 -5.051 9.153 1.00 88.19 117 TYR A C 1
ATOM 927 O O . TYR A 1 117 ? -2.896 -4.915 10.112 1.00 88.19 117 TYR A O 1
ATOM 935 N N . GLY A 1 118 ? -2.452 -5.819 8.105 1.00 87.19 118 GLY A N 1
ATOM 936 C CA . GLY A 1 118 ? -3.699 -6.576 8.016 1.00 87.19 118 GLY A CA 1
ATOM 937 C C . GLY A 1 118 ? -3.859 -7.599 9.147 1.00 87.19 118 GLY A C 1
ATOM 938 O O . GLY A 1 118 ? -4.924 -7.666 9.763 1.00 87.19 118 GLY A O 1
ATOM 939 N N . PHE A 1 119 ? -2.798 -8.340 9.491 1.00 88.56 119 PHE A N 1
ATOM 940 C CA . PHE A 1 119 ? -2.814 -9.279 10.623 1.00 88.56 119 PHE A CA 1
ATOM 941 C C . PHE A 1 119 ? -3.023 -8.578 11.969 1.00 88.56 119 PHE A C 1
ATOM 943 O O . PHE A 1 119 ? -3.851 -9.020 12.769 1.00 88.56 119 PHE A O 1
ATOM 950 N N . VAL A 1 120 ? -2.306 -7.479 12.217 1.00 88.94 120 VAL A N 1
ATOM 951 C CA . VAL A 1 120 ? -2.438 -6.687 13.449 1.00 88.94 120 VAL A CA 1
ATOM 952 C C . VAL A 1 120 ? -3.850 -6.122 13.572 1.00 88.94 120 VAL A C 1
ATOM 954 O O . VAL A 1 120 ? -4.473 -6.245 14.627 1.00 88.94 120 VAL A O 1
ATOM 957 N N . TYR A 1 121 ? -4.388 -5.560 12.489 1.00 86.56 121 TYR A N 1
ATOM 958 C CA . TYR A 1 121 ? -5.735 -5.003 12.481 1.00 86.56 121 TYR A CA 1
ATOM 959 C C . TYR A 1 121 ? -6.804 -6.079 12.698 1.00 86.56 121 TYR A C 1
ATOM 961 O O . TYR A 1 121 ? -7.724 -5.881 13.489 1.00 86.56 121 TYR A O 1
ATOM 969 N N . LEU A 1 122 ? -6.670 -7.251 12.071 1.00 87.50 122 LEU A N 1
ATOM 970 C CA . LEU A 1 122 ? -7.586 -8.366 12.309 1.00 87.50 122 LEU A CA 1
ATOM 971 C C . LEU A 1 122 ? -7.529 -8.834 13.774 1.00 87.50 122 LEU A C 1
ATOM 973 O O . LEU A 1 122 ? -8.572 -9.054 14.388 1.00 87.50 122 LEU A O 1
ATOM 977 N N . GLY A 1 123 ? -6.330 -8.930 14.357 1.00 86.50 123 GLY A N 1
ATOM 978 C CA . GLY A 1 123 ? -6.148 -9.240 15.777 1.00 86.50 123 GLY A CA 1
ATOM 979 C C . GLY A 1 123 ? -6.828 -8.218 16.692 1.00 86.50 123 GLY A C 1
ATOM 980 O O . GLY A 1 123 ? -7.524 -8.599 17.635 1.00 86.50 123 GLY A O 1
ATOM 981 N N . TYR A 1 124 ? -6.703 -6.930 16.369 1.00 86.19 124 TYR A N 1
ATOM 982 C CA . TYR A 1 124 ? -7.383 -5.841 17.069 1.00 86.19 124 TYR A CA 1
ATOM 983 C C . TYR A 1 124 ? -8.914 -5.962 16.984 1.00 86.19 124 TYR A C 1
ATOM 985 O O . TYR A 1 124 ? -9.590 -5.935 18.012 1.00 86.19 124 TYR A O 1
ATOM 993 N N . LEU A 1 125 ? -9.471 -6.213 15.794 1.00 84.75 125 LEU A N 1
ATOM 994 C CA . LEU A 1 125 ? -10.914 -6.421 15.611 1.00 84.75 125 LEU A CA 1
ATOM 995 C C . LEU A 1 125 ? -11.456 -7.629 16.384 1.00 84.75 125 LEU A C 1
ATOM 997 O O . LEU A 1 125 ? -12.590 -7.603 16.869 1.00 84.75 125 LEU A O 1
ATOM 1001 N N . VAL A 1 126 ? -10.683 -8.715 16.462 1.00 85.25 126 VAL A N 1
ATOM 1002 C CA . VAL A 1 126 ? -11.059 -9.910 17.232 1.00 85.25 126 VAL A CA 1
ATOM 1003 C C . VAL A 1 126 ? -11.031 -9.610 18.728 1.00 85.25 126 VAL A C 1
ATOM 1005 O O . VAL A 1 126 ? -11.922 -10.063 19.448 1.00 85.25 126 VAL A O 1
ATOM 1008 N N . ARG A 1 127 ? -10.044 -8.835 19.195 1.00 81.81 127 ARG A N 1
ATOM 1009 C CA . ARG A 1 127 ? -9.940 -8.411 20.595 1.00 81.81 127 ARG A CA 1
ATOM 1010 C C . ARG A 1 127 ? -11.130 -7.548 21.009 1.00 81.81 127 ARG A C 1
ATOM 1012 O O . ARG A 1 127 ? -11.779 -7.903 21.985 1.00 81.81 127 ARG A O 1
ATOM 1019 N N . ILE A 1 128 ? -11.480 -6.519 20.231 1.00 80.12 128 ILE A N 1
ATOM 1020 C CA . ILE A 1 128 ? -12.657 -5.667 20.497 1.00 80.12 128 ILE A CA 1
ATOM 1021 C C . ILE A 1 128 ? -13.934 -6.507 20.587 1.00 80.12 128 ILE A C 1
ATOM 1023 O O . ILE A 1 128 ? -14.724 -6.358 21.513 1.00 80.12 128 ILE A O 1
ATOM 1027 N N . LYS A 1 129 ? -14.124 -7.452 19.658 1.00 76.38 129 LYS A N 1
ATOM 1028 C CA . LYS A 1 129 ? -15.316 -8.311 19.655 1.00 76.38 129 LYS A CA 1
ATOM 1029 C C . LYS A 1 129 ? -15.405 -9.223 20.885 1.00 76.38 129 LYS A C 1
ATOM 1031 O O . LYS A 1 129 ? -16.509 -9.574 21.291 1.00 76.38 129 LYS A O 1
ATOM 1036 N N . LYS A 1 130 ? -14.268 -9.638 21.454 1.00 73.75 130 LYS A N 1
ATOM 1037 C CA . LYS A 1 130 ? -14.214 -10.473 22.668 1.00 73.75 130 LYS A CA 1
ATOM 1038 C C . LYS A 1 130 ? -14.283 -9.653 23.959 1.00 73.75 130 LYS A C 1
ATOM 1040 O O . LYS A 1 130 ? -14.822 -10.149 24.943 1.00 73.75 130 LYS A O 1
ATOM 1045 N N . HIS A 1 131 ? -13.764 -8.427 23.948 1.00 70.94 131 HIS A N 1
ATOM 1046 C CA . HIS A 1 131 ? -13.676 -7.535 25.104 1.00 70.94 131 HIS A CA 1
ATOM 1047 C C . HIS A 1 131 ? -14.133 -6.113 24.734 1.00 70.94 131 HIS A C 1
ATOM 1049 O O . HIS A 1 131 ? -13.307 -5.206 24.634 1.00 70.94 131 HIS A O 1
ATOM 1055 N N . PRO A 1 132 ? -15.448 -5.887 24.552 1.00 67.94 132 PRO A N 1
ATOM 1056 C CA . PRO A 1 132 ? -15.976 -4.577 24.161 1.00 67.94 132 PRO A CA 1
ATOM 1057 C C . PRO A 1 132 ? -15.806 -3.497 25.247 1.00 67.94 132 PRO A C 1
ATOM 1059 O O . PRO A 1 132 ? -15.967 -2.312 24.970 1.00 67.94 132 PRO A O 1
ATOM 1062 N N . GLU A 1 133 ? -15.478 -3.880 26.486 1.00 58.31 133 GLU A N 1
ATOM 1063 C CA . GLU A 1 133 ? -15.238 -2.948 27.598 1.00 58.31 133 GLU A CA 1
ATOM 1064 C C . GLU A 1 133 ? -13.877 -2.232 27.511 1.00 58.31 133 GLU A C 1
ATOM 1066 O O . GLU A 1 133 ? -13.730 -1.147 28.068 1.00 58.31 133 GLU A O 1
ATOM 1071 N N . GLU A 1 134 ? -12.902 -2.778 26.772 1.00 56.22 134 GLU A N 1
ATOM 1072 C CA . GLU A 1 134 ? -11.578 -2.158 26.586 1.00 56.22 134 GLU A CA 1
ATOM 1073 C C . GLU A 1 134 ? -11.583 -1.000 25.569 1.00 56.22 134 GLU A C 1
ATOM 1075 O O . GLU A 1 134 ? -10.603 -0.273 25.475 1.00 56.22 134 GLU A O 1
ATOM 1080 N N . GLU A 1 135 ? -12.667 -0.805 24.812 1.00 51.91 135 GLU A N 1
ATOM 1081 C CA . GLU A 1 135 ? -12.789 0.268 23.807 1.00 51.91 135 GLU A CA 1
ATOM 1082 C C . GLU A 1 135 ? -13.284 1.601 24.413 1.00 51.91 135 GLU A C 1
ATOM 1084 O O . GLU A 1 135 ? -13.289 2.629 23.740 1.00 51.91 135 GLU A O 1
ATOM 1089 N N . LYS A 1 136 ? -13.718 1.593 25.684 1.00 45.47 136 LYS A N 1
ATOM 1090 C CA . LYS A 1 136 ? -14.290 2.760 26.387 1.00 45.47 136 LYS A CA 1
ATOM 1091 C C . LYS A 1 136 ? -13.346 3.445 27.389 1.00 45.47 136 LYS A C 1
ATOM 1093 O O . LYS A 1 136 ? -13.761 4.443 27.978 1.00 45.47 136 LYS A O 1
ATOM 1098 N N . ASN A 1 137 ? -12.129 2.931 27.581 1.00 41.16 137 ASN A N 1
ATOM 1099 C CA . ASN A 1 137 ? -11.064 3.546 28.392 1.00 41.16 137 ASN A CA 1
ATOM 1100 C C . ASN A 1 137 ? -9.966 4.111 27.492 1.00 41.16 137 ASN A C 1
ATOM 1102 O O . ASN A 1 137 ? -9.382 5.145 27.881 1.00 41.16 137 ASN A O 1
#

Sequence (137 aa):
MDIYFFVALVMAVLIGLTIPKLMEKYKYGGKILIMLLLTVSSIYYWKKGDVKSAFLFFEILVWSGFEFVGLLEEWGIKSLAAVVLIAVGTLGITLYDFRLTLVDVFGVFMSGFLGIYGFVYLGYLVRIKKHPEEEKN